Protein AF-A0A3M8B7N1-F1 (afdb_monomer_lite)

Foldseek 3Di:
DWKKWWQFPCQVVLVVAADWADDPDPGRTIIGDHPDDPVVSVVDPGTDDMDTDDVPDDDD

Organism: NCBI:txid1655277

Sequence (60 aa):
MKQYYVYTHEPERLNEIGEVYYPKIKMSFVILTTDKELYEIRSIKGVYDTRECEVGRLCY

Structure (mmCIF, N/CA/C/O backbone):
data_AF-A0A3M8B7N1-F1
#
_entry.id   AF-A0A3M8B7N1-F1
#
loop_
_atom_site.group_PDB
_atom_site.id
_atom_site.type_symbol
_atom_site.label_atom_id
_atom_site.label_alt_id
_atom_site.label_comp_id
_atom_site.label_asym_id
_atom_site.label_entity_id
_atom_site.label_seq_id
_atom_site.pdbx_PDB_ins_code
_atom_site.Cartn_x
_atom_site.Cartn_y
_atom_site.Cartn_z
_atom_site.occupancy
_atom_site.B_iso_or_equiv
_atom_site.auth_seq_id
_atom_site.auth_comp_id
_atom_site.auth_asym_id
_atom_site.auth_atom_id
_atom_site.pdbx_PDB_model_num
ATOM 1 N N . MET A 1 1 ? -14.056 0.470 -3.834 1.00 72.94 1 MET A N 1
ATOM 2 C CA . MET A 1 1 ? -12.659 0.105 -4.121 1.00 72.94 1 MET A CA 1
ATOM 3 C C . MET A 1 1 ? -11.927 1.233 -4.814 1.00 72.94 1 MET A C 1
ATOM 5 O O . MET A 1 1 ? -12.256 1.588 -5.944 1.00 72.94 1 MET A O 1
ATOM 9 N N . LYS A 1 2 ? -10.971 1.818 -4.091 1.00 82.44 2 LYS A N 1
ATOM 10 C CA . LYS A 1 2 ? -10.059 2.862 -4.567 1.00 82.44 2 LYS A CA 1
ATOM 11 C C . LYS A 1 2 ? -8.710 2.219 -4.905 1.00 82.44 2 LYS A C 1
ATOM 13 O O . LYS A 1 2 ? -8.360 1.183 -4.337 1.00 82.44 2 LYS A O 1
ATOM 18 N N . GLN A 1 3 ? -7.968 2.818 -5.832 1.00 85.81 3 GLN A N 1
ATOM 19 C CA . GLN A 1 3 ? -6.647 2.339 -6.230 1.00 85.81 3 GLN A CA 1
ATOM 20 C C . GLN A 1 3 ? -5.586 3.376 -5.871 1.00 85.81 3 GLN A C 1
ATOM 22 O O . GLN A 1 3 ? -5.710 4.558 -6.186 1.00 85.81 3 GLN A O 1
ATOM 27 N N . TYR A 1 4 ? -4.525 2.916 -5.218 1.00 87.19 4 TYR A N 1
ATOM 28 C CA . TYR A 1 4 ? -3.446 3.760 -4.735 1.00 87.19 4 TYR A CA 1
ATOM 29 C C . TYR A 1 4 ? -2.113 3.301 -5.300 1.00 87.19 4 TYR A C 1
ATOM 31 O O . TYR A 1 4 ? -1.765 2.127 -5.220 1.00 87.19 4 TYR A O 1
ATOM 39 N N . TYR A 1 5 ? -1.330 4.239 -5.815 1.00 88.75 5 TYR A N 1
ATOM 40 C CA . TYR A 1 5 ? 0.089 4.031 -6.067 1.00 88.75 5 TYR A CA 1
ATOM 41 C C . TYR A 1 5 ? 0.818 4.332 -4.769 1.00 88.75 5 TYR A C 1
ATOM 43 O O . TYR A 1 5 ? 0.956 5.491 -4.371 1.00 88.75 5 TYR A O 1
ATOM 51 N N . VAL A 1 6 ? 1.213 3.270 -4.077 1.00 88.44 6 VAL A N 1
ATOM 52 C CA . VAL A 1 6 ? 1.873 3.336 -2.781 1.00 88.44 6 VAL A CA 1
ATOM 53 C C . VAL A 1 6 ? 3.355 3.146 -2.994 1.00 88.44 6 VAL A C 1
ATOM 55 O O . VAL A 1 6 ? 3.824 2.082 -3.393 1.00 88.44 6 VAL A O 1
ATOM 58 N N . TYR A 1 7 ? 4.101 4.197 -2.718 1.00 88.31 7 TYR A N 1
ATOM 59 C CA . TYR A 1 7 ? 5.536 4.184 -2.812 1.00 88.31 7 TYR A CA 1
ATOM 60 C C . TYR A 1 7 ? 6.113 3.779 -1.453 1.00 88.31 7 TYR A C 1
ATOM 62 O O . TYR A 1 7 ? 5.900 4.447 -0.435 1.00 88.31 7 TYR A O 1
ATOM 70 N N . THR A 1 8 ? 6.793 2.635 -1.423 1.00 86.56 8 THR A N 1
ATOM 71 C CA . THR A 1 8 ? 7.306 2.037 -0.191 1.00 86.56 8 THR A CA 1
ATOM 72 C C . THR A 1 8 ? 8.540 1.180 -0.451 1.00 86.56 8 THR A C 1
ATOM 74 O O . THR A 1 8 ? 8.682 0.548 -1.497 1.00 86.56 8 THR A O 1
ATOM 77 N N . HIS A 1 9 ? 9.436 1.139 0.533 1.00 84.38 9 HIS A N 1
ATOM 78 C CA . HIS A 1 9 ? 10.550 0.191 0.559 1.00 84.38 9 HIS A CA 1
ATOM 79 C C . HIS A 1 9 ? 10.166 -1.159 1.190 1.00 84.38 9 HIS A C 1
ATOM 81 O O . HIS A 1 9 ? 10.937 -2.108 1.092 1.00 84.38 9 HIS A O 1
ATOM 87 N N . GLU A 1 10 ? 8.983 -1.259 1.807 1.00 86.31 10 GLU A N 1
ATOM 88 C CA . GLU A 1 10 ? 8.489 -2.448 2.515 1.00 86.31 10 GLU A CA 1
ATOM 89 C C . GLU A 1 10 ? 7.124 -2.915 1.951 1.00 86.31 10 GLU A C 1
ATOM 91 O O . GLU A 1 10 ? 6.130 -2.963 2.680 1.00 86.31 10 GLU A O 1
ATOM 96 N N . PRO A 1 11 ? 7.028 -3.265 0.655 1.00 83.56 11 PRO A N 1
ATOM 97 C CA . PRO A 1 11 ? 5.747 -3.545 0.001 1.00 83.56 11 PRO A CA 1
ATOM 98 C C . PRO A 1 11 ? 4.998 -4.758 0.565 1.00 83.56 11 PRO A C 1
ATOM 100 O O . PRO A 1 11 ? 3.774 -4.799 0.511 1.00 83.56 11 PRO A O 1
ATOM 103 N N . GLU A 1 12 ? 5.708 -5.725 1.146 1.00 83.75 12 GLU A N 1
ATOM 104 C CA . GLU A 1 12 ? 5.107 -6.939 1.716 1.00 83.75 12 GLU A CA 1
ATOM 105 C C . GLU A 1 12 ? 4.135 -6.644 2.866 1.00 83.75 12 GLU A C 1
ATOM 107 O O . GLU A 1 12 ? 3.174 -7.385 3.066 1.00 83.75 12 GLU A O 1
ATOM 112 N N . ARG A 1 13 ? 4.324 -5.523 3.575 1.00 82.56 13 ARG A N 1
ATOM 113 C CA . ARG A 1 13 ? 3.439 -5.091 4.670 1.00 82.56 13 ARG A CA 1
ATOM 114 C C . ARG A 1 13 ? 2.060 -4.658 4.180 1.00 82.56 13 ARG A C 1
ATOM 116 O O . ARG A 1 13 ? 1.117 -4.616 4.958 1.00 82.56 13 ARG A O 1
ATOM 123 N N . LEU A 1 14 ? 1.939 -4.310 2.901 1.00 84.19 14 LEU A N 1
ATOM 124 C CA . LEU A 1 14 ? 0.695 -3.808 2.323 1.00 84.19 14 LEU A CA 1
ATOM 125 C C . LEU A 1 14 ? -0.274 -4.936 1.942 1.00 84.19 14 LEU A C 1
ATOM 127 O O . LEU A 1 14 ? -1.453 -4.662 1.732 1.00 84.19 14 LEU A O 1
ATOM 131 N N . ASN A 1 15 ? 0.188 -6.193 1.919 1.00 83.94 15 ASN A N 1
ATOM 132 C CA . ASN A 1 15 ? -0.647 -7.359 1.608 1.00 83.94 15 ASN A CA 1
ATOM 1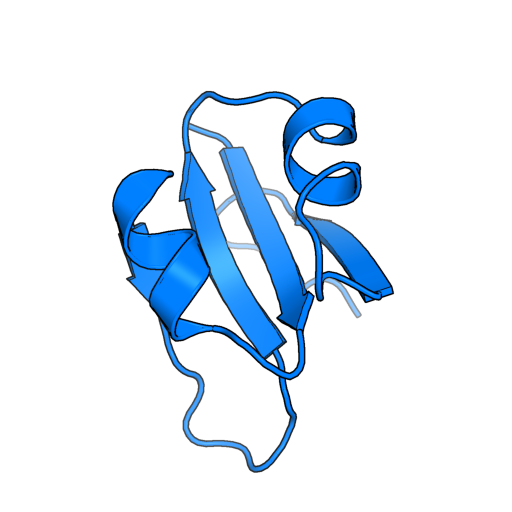33 C C . ASN A 1 15 ? -1.782 -7.568 2.621 1.00 83.94 15 ASN A C 1
ATOM 135 O O . ASN A 1 15 ? -2.823 -8.114 2.274 1.00 83.94 15 ASN A O 1
ATOM 139 N N . GLU A 1 16 ? -1.607 -7.121 3.867 1.00 83.75 16 GLU A N 1
ATOM 140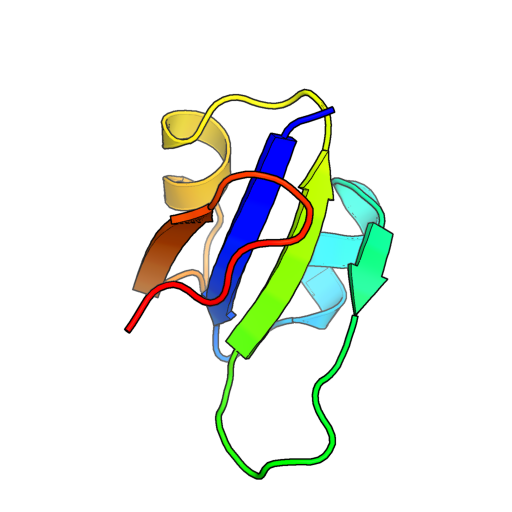 C CA . GLU A 1 16 ? -2.639 -7.224 4.912 1.00 83.75 16 GLU A CA 1
ATOM 141 C C . GLU A 1 16 ? -3.779 -6.208 4.726 1.00 83.75 16 GLU A C 1
ATOM 143 O O . GLU A 1 16 ? -4.795 -6.263 5.416 1.00 83.75 16 GLU A O 1
ATOM 148 N N . ILE A 1 17 ? -3.602 -5.248 3.817 1.00 84.81 17 ILE A N 1
ATOM 149 C CA . ILE A 1 17 ? -4.429 -4.042 3.717 1.00 84.81 17 ILE A CA 1
ATOM 150 C C . ILE A 1 17 ? -5.295 -4.053 2.454 1.00 84.81 17 ILE A C 1
ATOM 152 O O . ILE A 1 17 ? -6.3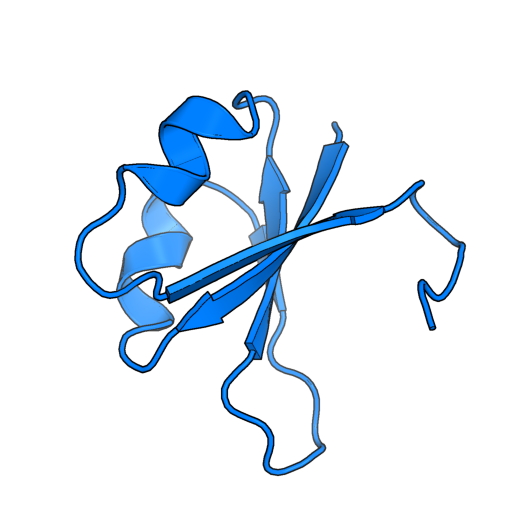31 -3.382 2.393 1.00 84.81 17 ILE A O 1
ATOM 156 N N . GLY A 1 18 ? -4.890 -4.819 1.447 1.00 84.56 18 GLY A N 1
ATOM 157 C CA . GLY A 1 18 ? -5.604 -4.954 0.189 1.00 84.56 18 GLY A CA 1
ATOM 158 C C . GLY A 1 18 ? -4.799 -5.738 -0.836 1.00 84.56 18 GLY A C 1
ATOM 159 O O . GLY A 1 18 ? -3.782 -6.355 -0.523 1.00 84.56 18 GLY A O 1
ATOM 160 N N . GLU A 1 19 ? -5.253 -5.692 -2.082 1.00 85.75 19 GLU A N 1
ATOM 161 C CA . GLU A 1 19 ? -4.576 -6.365 -3.188 1.00 85.75 19 GLU A CA 1
ATOM 162 C C . GLU A 1 19 ? -3.385 -5.526 -3.661 1.00 85.75 19 GLU A C 1
ATOM 164 O O . GLU A 1 19 ? -3.559 -4.394 -4.123 1.00 85.75 19 GLU A O 1
ATOM 169 N N . VAL A 1 20 ? -2.180 -6.087 -3.529 1.00 83.94 20 VAL A N 1
ATOM 170 C CA . VAL A 1 20 ? -0.909 -5.444 -3.880 1.00 83.94 20 VAL A CA 1
ATOM 171 C C . VAL A 1 20 ? -0.400 -5.967 -5.219 1.00 83.94 20 VAL A C 1
ATOM 173 O O . VAL A 1 20 ? -0.194 -7.168 -5.394 1.00 83.94 20 VAL A O 1
ATOM 176 N N . TYR A 1 21 ? -0.115 -5.060 -6.153 1.00 82.88 21 TYR A N 1
ATOM 177 C CA . TYR A 1 21 ? 0.506 -5.391 -7.435 1.00 82.88 21 TYR A CA 1
ATOM 178 C C . TYR A 1 21 ? 1.896 -4.779 -7.554 1.00 82.88 21 TYR A C 1
ATOM 180 O O . TYR A 1 21 ? 2.091 -3.578 -7.353 1.00 82.88 21 TYR A O 1
ATOM 188 N N . TYR A 1 22 ? 2.848 -5.616 -7.961 1.00 79.75 22 TYR A N 1
ATOM 189 C CA . TYR A 1 22 ? 4.241 -5.243 -8.165 1.00 79.75 22 TYR A CA 1
ATOM 190 C C . TYR A 1 22 ? 4.490 -4.933 -9.649 1.00 79.75 22 TYR A C 1
ATOM 192 O O . TYR A 1 22 ? 4.458 -5.845 -10.483 1.00 79.75 22 TYR A O 1
ATOM 200 N N . PRO A 1 23 ? 4.732 -3.667 -10.024 1.00 72.25 23 PRO A N 1
ATOM 201 C CA . PRO A 1 23 ? 5.093 -3.319 -11.391 1.00 72.25 23 PRO A CA 1
ATOM 202 C C . PRO A 1 23 ? 6.460 -3.922 -11.761 1.00 72.25 23 PRO A C 1
ATOM 204 O O . PRO A 1 23 ? 7.386 -3.957 -10.958 1.00 72.25 23 PRO A O 1
ATOM 207 N N . LYS A 1 24 ? 6.621 -4.362 -13.018 1.00 70.31 24 LYS A N 1
ATOM 208 C CA . LYS A 1 24 ? 7.888 -4.931 -13.536 1.00 70.31 24 LYS A CA 1
ATOM 209 C C . LYS A 1 24 ? 9.030 -3.908 -13.668 1.00 70.31 24 LYS A C 1
ATOM 211 O O . LYS A 1 24 ? 10.160 -4.282 -13.973 1.00 70.31 24 LYS A O 1
ATOM 216 N N . ILE A 1 25 ? 8.738 -2.620 -13.500 1.00 66.69 25 ILE A N 1
ATOM 217 C CA . ILE A 1 25 ? 9.715 -1.532 -13.586 1.00 66.69 25 ILE A CA 1
ATOM 218 C C . ILE A 1 25 ? 10.412 -1.422 -12.226 1.00 66.69 25 ILE A C 1
ATOM 220 O O . ILE A 1 25 ? 9.744 -1.479 -11.201 1.00 66.69 25 ILE A O 1
ATOM 224 N N . LYS A 1 26 ? 11.743 -1.247 -12.210 1.00 56.38 26 LYS A N 1
ATOM 225 C CA . LYS A 1 26 ? 12.571 -1.058 -10.997 1.00 56.38 26 LYS A CA 1
ATOM 226 C C . LYS A 1 26 ? 12.287 0.279 -10.276 1.00 56.38 26 LYS A C 1
ATOM 228 O O . LYS A 1 26 ? 13.201 1.059 -10.031 1.00 56.38 26 LYS A O 1
ATOM 233 N N . MET A 1 27 ? 11.035 0.577 -9.959 1.00 60.97 27 MET A N 1
ATOM 234 C CA . MET A 1 27 ? 10.660 1.646 -9.039 1.00 60.97 27 MET A CA 1
ATOM 235 C C . MET A 1 27 ? 9.960 1.025 -7.834 1.00 60.97 27 MET A C 1
ATOM 237 O O . MET A 1 27 ? 9.134 0.131 -7.985 1.00 60.97 27 MET A O 1
ATOM 241 N N . SER A 1 28 ? 10.302 1.509 -6.643 1.00 69.81 28 SER A N 1
ATOM 242 C CA . SER A 1 28 ? 9.819 1.018 -5.347 1.00 69.81 28 SER A CA 1
ATOM 243 C C . SER A 1 28 ? 8.380 1.462 -5.055 1.00 69.81 28 SER A C 1
ATOM 245 O O . SER A 1 28 ? 8.108 2.119 -4.053 1.00 69.81 28 SER A O 1
ATOM 247 N N . PHE A 1 29 ? 7.447 1.173 -5.959 1.00 82.62 29 PHE A N 1
ATOM 248 C CA . PHE A 1 29 ? 6.027 1.399 -5.720 1.00 82.62 29 PHE A CA 1
ATOM 249 C C 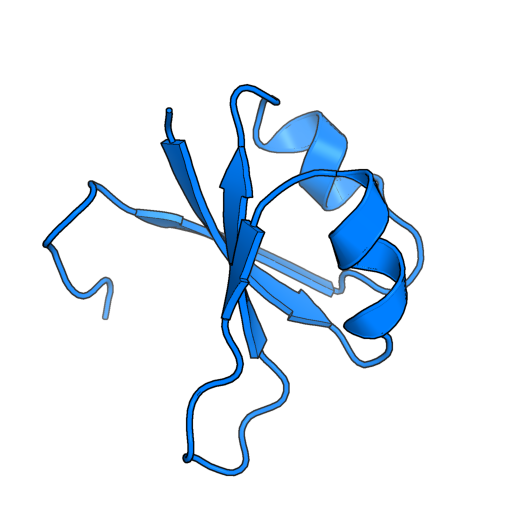. PHE A 1 29 ? 5.227 0.141 -5.989 1.00 82.62 29 PHE A C 1
ATOM 251 O O . PHE A 1 29 ? 5.618 -0.705 -6.790 1.00 82.62 29 PHE A O 1
ATOM 258 N N . VAL A 1 30 ? 4.090 0.044 -5.321 1.00 86.56 30 VAL A N 1
ATOM 259 C CA . VAL A 1 30 ? 3.090 -0.984 -5.551 1.00 86.56 30 VAL A CA 1
ATOM 260 C C . VAL A 1 30 ? 1.738 -0.341 -5.767 1.00 86.56 30 VAL A C 1
ATOM 262 O O . VAL A 1 30 ? 1.478 0.775 -5.321 1.00 86.56 30 VAL A O 1
ATOM 265 N N . ILE A 1 31 ? 0.873 -1.051 -6.468 1.00 87.19 31 ILE A N 1
ATOM 266 C CA . ILE A 1 31 ? -0.512 -0.640 -6.638 1.00 87.19 31 ILE A CA 1
ATOM 267 C C . ILE A 1 31 ? -1.315 -1.352 -5.555 1.00 87.19 31 ILE A C 1
ATOM 269 O O . ILE A 1 31 ? -1.316 -2.576 -5.522 1.00 87.19 31 ILE A O 1
ATOM 273 N N . LEU A 1 32 ? -1.964 -0.599 -4.673 1.00 87.44 32 LEU A N 1
ATOM 274 C CA . LEU A 1 32 ? -2.807 -1.111 -3.598 1.00 87.44 32 LEU A CA 1
ATOM 275 C C . LEU A 1 32 ? -4.272 -0.837 -3.933 1.00 87.44 32 LEU A C 1
ATOM 277 O O . LEU A 1 32 ? -4.669 0.320 -4.080 1.00 87.44 32 LEU A O 1
ATOM 281 N N . THR A 1 33 ? -5.075 -1.893 -4.026 1.00 87.38 33 THR A N 1
ATOM 282 C CA . THR A 1 33 ? -6.533 -1.783 -4.170 1.00 87.38 33 THR A CA 1
ATOM 283 C C . THR A 1 33 ? -7.182 -2.108 -2.833 1.00 87.38 33 THR A C 1
ATOM 285 O O . THR A 1 33 ? -7.015 -3.206 -2.306 1.00 87.38 33 THR A O 1
ATOM 288 N N . THR A 1 34 ? -7.870 -1.131 -2.247 1.00 87.19 34 THR A N 1
ATOM 289 C CA . THR A 1 34 ? -8.463 -1.242 -0.907 1.00 87.19 34 THR A CA 1
ATOM 290 C C . THR A 1 34 ? -9.681 -0.322 -0.781 1.00 87.19 34 THR A C 1
ATOM 292 O O . THR A 1 34 ? -9.904 0.562 -1.614 1.00 87.19 34 THR A O 1
ATOM 295 N N . ASP A 1 35 ? -10.492 -0.539 0.251 1.00 86.62 35 ASP A N 1
ATOM 296 C CA . ASP A 1 35 ? -11.590 0.360 0.635 1.00 86.62 35 ASP A CA 1
ATOM 297 C C . ASP A 1 35 ? -11.179 1.350 1.737 1.00 86.62 35 ASP A C 1
ATOM 299 O O . ASP A 1 35 ? -11.985 2.178 2.155 1.00 86.62 35 ASP A O 1
ATOM 303 N N . LYS A 1 36 ? -9.919 1.287 2.187 1.00 86.06 36 LYS A N 1
ATOM 304 C CA . LYS A 1 36 ? -9.348 2.266 3.113 1.00 86.06 36 LYS A CA 1
ATOM 305 C C . LYS A 1 36 ? -9.165 3.637 2.481 1.00 86.06 36 LYS A C 1
ATOM 307 O O . LYS A 1 36 ? -8.948 3.775 1.278 1.00 86.06 36 LYS A O 1
ATOM 312 N N . GLU A 1 37 ? -9.179 4.644 3.342 1.00 86.94 37 GLU A N 1
ATOM 313 C CA . GLU A 1 37 ? -8.936 6.030 2.965 1.00 86.94 37 GLU A CA 1
ATOM 314 C C . GLU A 1 37 ? -7.436 6.341 2.826 1.00 86.94 37 GLU A C 1
ATOM 316 O O . GLU A 1 37 ? -6.577 5.738 3.476 1.00 86.94 37 GLU A O 1
ATOM 321 N N . LEU A 1 38 ? -7.109 7.357 2.020 1.00 84.88 38 LEU A N 1
ATOM 322 C CA . LEU A 1 38 ? -5.727 7.768 1.727 1.00 84.88 38 LEU A CA 1
ATOM 323 C C . LEU A 1 38 ? -4.895 8.031 2.996 1.00 84.88 38 LEU A C 1
ATOM 325 O O . LEU A 1 38 ? -3.710 7.697 3.047 1.00 84.88 38 LEU A O 1
ATOM 329 N N . TYR A 1 39 ? -5.499 8.630 4.027 1.00 87.50 39 TYR A N 1
ATOM 330 C CA . TYR A 1 39 ? -4.803 8.939 5.280 1.00 87.50 39 TYR A CA 1
ATOM 331 C C . TYR A 1 39 ? -4.393 7.674 6.047 1.00 87.50 39 TYR A C 1
ATOM 333 O O . TYR A 1 39 ? -3.340 7.670 6.684 1.00 87.50 39 TYR A O 1
ATOM 341 N N . GLU A 1 40 ? -5.178 6.594 5.964 1.00 89.06 40 GLU A N 1
ATOM 342 C CA . GLU A 1 40 ? -4.836 5.321 6.600 1.00 89.06 40 GLU A CA 1
ATOM 343 C C . GLU A 1 40 ? -3.597 4.729 5.936 1.00 89.06 40 GLU A C 1
ATOM 345 O O . GLU A 1 40 ? -2.676 4.299 6.627 1.00 89.06 40 GLU A O 1
ATOM 350 N N . ILE A 1 41 ? -3.540 4.785 4.602 1.00 87.19 41 ILE A N 1
ATOM 351 C CA . ILE A 1 41 ? -2.428 4.244 3.815 1.00 87.19 41 ILE A CA 1
ATOM 352 C C . ILE A 1 41 ? -1.149 5.056 4.056 1.00 87.19 41 ILE A C 1
ATOM 354 O O . ILE A 1 41 ? -0.076 4.489 4.245 1.00 87.19 41 ILE A O 1
ATOM 358 N N . ARG A 1 42 ? -1.260 6.388 4.141 1.00 87.44 42 ARG A N 1
ATOM 359 C CA . ARG A 1 42 ? -0.137 7.277 4.497 1.00 87.44 42 ARG A CA 1
ATOM 360 C C . ARG A 1 42 ? 0.417 7.036 5.895 1.00 87.44 42 ARG A C 1
ATOM 362 O O . ARG A 1 42 ? 1.582 7.329 6.136 1.00 87.44 42 ARG A O 1
ATOM 369 N N . SER A 1 43 ? -0.406 6.535 6.814 1.00 88.12 43 SER A N 1
ATOM 370 C CA . SER A 1 43 ? 0.015 6.262 8.191 1.00 88.12 43 SER A CA 1
ATOM 371 C C . SER A 1 43 ? 0.844 4.979 8.327 1.00 88.12 43 SER A C 1
ATOM 373 O O . SER A 1 43 ? 1.452 4.741 9.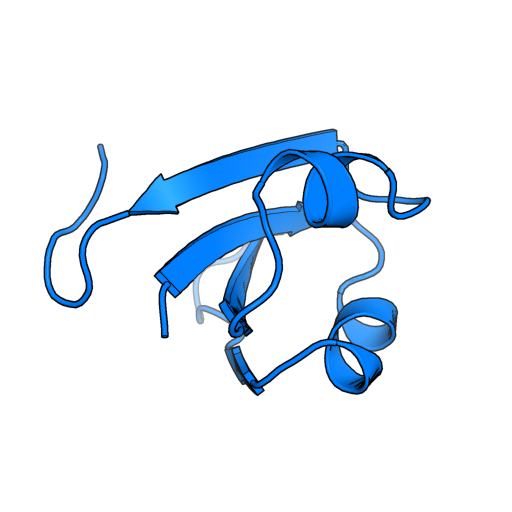373 1.00 88.12 43 SER A O 1
ATOM 375 N N . ILE A 1 44 ? 0.888 4.147 7.281 1.00 86.00 44 ILE A N 1
ATOM 376 C CA . ILE A 1 44 ? 1.600 2.872 7.303 1.00 86.00 44 ILE A CA 1
ATOM 377 C C . ILE A 1 44 ? 3.103 3.133 7.361 1.00 86.00 44 ILE A C 1
ATOM 379 O O . ILE A 1 44 ? 3.692 3.807 6.515 1.00 86.00 44 ILE A O 1
ATOM 383 N N . LYS A 1 45 ? 3.754 2.537 8.358 1.00 83.81 45 LYS A N 1
ATOM 384 C CA . LYS A 1 45 ? 5.203 2.626 8.516 1.00 83.81 45 LYS A CA 1
ATOM 385 C C . LYS A 1 45 ? 5.915 2.057 7.284 1.00 83.81 45 LYS A C 1
ATOM 387 O O . LYS A 1 45 ? 5.685 0.908 6.917 1.00 83.81 45 LYS A O 1
ATOM 392 N N . GLY A 1 46 ? 6.802 2.860 6.697 1.00 82.62 46 GLY A N 1
ATOM 393 C CA . GLY A 1 46 ? 7.564 2.499 5.498 1.00 82.62 46 GLY A CA 1
ATOM 394 C C . GLY A 1 46 ? 6.941 2.995 4.189 1.00 82.62 46 GLY A C 1
ATOM 395 O O . GLY A 1 46 ? 7.579 2.890 3.139 1.00 82.62 46 GLY A O 1
ATOM 396 N N . VAL A 1 47 ? 5.733 3.565 4.228 1.00 86.81 47 VAL A N 1
ATOM 397 C CA . VAL A 1 47 ? 5.154 4.320 3.111 1.00 86.81 47 VAL A CA 1
ATOM 398 C C . VAL A 1 47 ? 5.718 5.737 3.128 1.00 86.81 47 VAL A C 1
ATOM 400 O O . VAL A 1 47 ? 5.671 6.414 4.153 1.00 86.81 47 VAL A O 1
ATOM 403 N N . TYR A 1 48 ? 6.271 6.179 2.000 1.00 87.44 48 TYR A N 1
ATOM 404 C CA . TYR A 1 48 ? 6.838 7.525 1.869 1.00 87.44 48 TYR A CA 1
ATOM 405 C C . TYR A 1 48 ? 5.998 8.440 0.980 1.00 87.44 48 TYR A C 1
ATOM 407 O O . TYR A 1 48 ? 5.978 9.647 1.206 1.00 87.44 48 TYR A O 1
ATOM 415 N N . ASP A 1 49 ? 5.283 7.883 0.000 1.00 87.81 49 ASP A N 1
ATOM 416 C CA . ASP A 1 49 ? 4.316 8.633 -0.797 1.00 87.81 49 ASP A CA 1
ATOM 417 C C . ASP A 1 49 ? 3.141 7.744 -1.211 1.00 87.81 49 ASP A C 1
ATOM 419 O O . ASP A 1 49 ? 3.252 6.522 -1.328 1.00 87.81 49 ASP A O 1
ATOM 423 N N . THR A 1 50 ? 1.992 8.372 -1.420 1.00 87.62 50 THR A N 1
ATOM 424 C CA . THR A 1 50 ? 0.765 7.723 -1.888 1.00 87.62 50 THR A CA 1
ATOM 425 C C . THR A 1 50 ? 0.022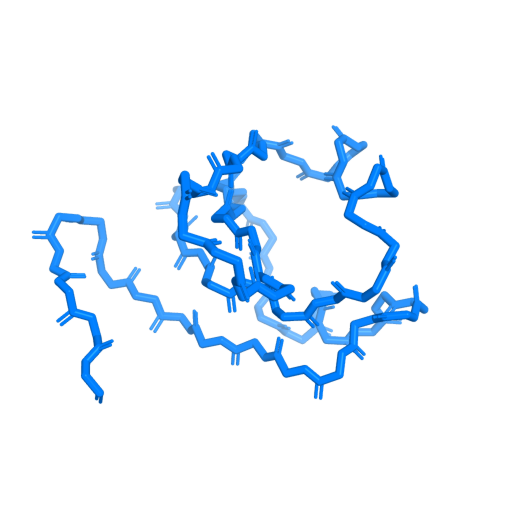 8.660 -2.817 1.00 87.62 50 THR A C 1
ATOM 427 O O . THR A 1 50 ? -0.281 9.809 -2.465 1.00 87.62 50 THR A O 1
ATOM 430 N N . ARG A 1 51 ? -0.328 8.135 -3.988 1.00 86.12 51 ARG A N 1
ATOM 431 C CA . ARG A 1 51 ? -1.171 8.823 -4.961 1.00 86.12 51 ARG A CA 1
ATOM 432 C C . ARG A 1 51 ? -2.439 8.022 -5.179 1.00 86.12 51 ARG A C 1
ATOM 434 O O . ARG A 1 51 ? -2.374 6.851 -5.544 1.00 86.12 51 ARG A O 1
ATOM 441 N N . GLU A 1 52 ? -3.578 8.650 -4.924 1.00 84.50 52 GLU A N 1
ATOM 442 C CA . GLU A 1 52 ? -4.870 8.095 -5.315 1.00 84.50 52 GLU A CA 1
ATOM 443 C C . GLU A 1 52 ? -5.018 8.208 -6.830 1.00 84.50 52 GLU A C 1
ATOM 445 O O . GLU A 1 52 ? -4.741 9.264 -7.401 1.00 84.50 52 GLU A O 1
ATOM 450 N N . CYS A 1 53 ? -5.443 7.125 -7.469 1.00 77.31 53 CYS A N 1
ATOM 451 C CA . CYS A 1 53 ? -5.764 7.109 -8.884 1.00 77.31 53 CYS A CA 1
ATOM 452 C C . CYS A 1 53 ? -7.140 6.508 -9.109 1.00 77.31 53 CYS A C 1
ATOM 454 O O . CYS A 1 53 ? -7.545 5.542 -8.458 1.00 77.31 53 CYS A O 1
ATOM 456 N N . GLU A 1 54 ? -7.847 7.063 -10.088 1.00 71.06 54 GLU A N 1
ATOM 457 C CA . GLU A 1 54 ? -9.045 6.426 -10.610 1.00 71.06 54 GLU A CA 1
ATOM 458 C C . GLU A 1 54 ? -8.655 5.099 -11.267 1.00 71.06 54 GLU A C 1
ATOM 460 O O . GLU A 1 54 ? -7.727 5.036 -12.081 1.00 71.06 54 GLU A O 1
ATOM 465 N N . VAL A 1 55 ? -9.378 4.035 -10.916 1.00 65.06 55 VAL A N 1
ATOM 466 C CA . VAL A 1 55 ? -9.186 2.700 -11.491 1.00 65.06 55 VAL A CA 1
ATOM 467 C C . VAL A 1 55 ? -9.251 2.805 -13.018 1.00 65.06 55 VAL A C 1
ATOM 469 O O . VAL A 1 55 ? -10.266 3.214 -13.579 1.00 65.06 55 VAL A O 1
ATOM 472 N N . GLY A 1 56 ? -8.157 2.449 -13.697 1.00 62.38 56 GLY A N 1
ATOM 473 C CA . GLY A 1 56 ? -8.063 2.490 -15.162 1.00 62.38 56 GLY A CA 1
ATOM 474 C C . GLY A 1 56 ? -7.471 3.771 -15.764 1.00 62.38 56 GLY A C 1
ATOM 475 O O . GLY A 1 56 ? -7.399 3.871 -16.989 1.00 62.38 56 GLY A O 1
ATOM 476 N N . ARG A 1 57 ? -6.998 4.729 -14.954 1.00 57.91 57 ARG A N 1
ATOM 477 C CA . ARG A 1 57 ? -6.223 5.890 -15.426 1.00 57.91 57 ARG A CA 1
ATOM 478 C C . ARG A 1 57 ? -4.797 5.877 -14.873 1.00 57.91 57 ARG A C 1
ATOM 480 O O . ARG A 1 57 ? -4.573 5.684 -13.682 1.00 57.91 57 ARG A O 1
ATOM 487 N N . LEU A 1 58 ? -3.823 6.099 -15.757 1.00 56.44 58 LEU A N 1
ATOM 488 C CA . LEU A 1 58 ? -2.437 6.361 -15.369 1.00 56.44 58 LEU A CA 1
ATOM 489 C C . LEU A 1 58 ? -2.367 7.771 -14.773 1.00 56.44 58 LEU A C 1
ATOM 491 O O . LEU A 1 58 ? -2.702 8.738 -15.454 1.00 56.44 58 LEU A O 1
ATOM 495 N N . CYS A 1 59 ? -1.943 7.888 -13.516 1.00 56.75 59 CYS A N 1
ATOM 496 C CA . CYS A 1 59 ? -1.583 9.180 -12.942 1.00 56.75 59 CYS A CA 1
ATOM 497 C C . CYS A 1 59 ? -0.118 9.466 -13.272 1.00 56.75 59 CYS A C 1
ATOM 499 O O . CYS A 1 59 ? 0.769 8.736 -12.827 1.00 56.75 59 CYS A O 1
ATOM 501 N N . TYR A 1 60 ? 0.110 10.499 -14.077 1.00 51.84 60 TYR A N 1
ATOM 502 C CA . TYR A 1 60 ? 1.433 11.022 -14.425 1.00 51.84 60 TYR A CA 1
ATOM 503 C C . TYR A 1 60 ? 1.899 12.003 -13.339 1.00 51.84 60 TYR A C 1
ATOM 505 O O . TYR A 1 60 ? 1.073 12.850 -12.930 1.00 51.84 60 TYR A O 1
#

pLDDT: mean 80.41, std 10.04, range [51.84, 89.06]

Radius of gyration: 10.3 Å; chains: 1; bounding box: 25×18×24 Å

Secondary structure (DSSP, 8-state):
-EEEEEEES-GGGGGGTSEEE--SSSSSEEEEEESS-HHHHHTSTTEEEEEEE-TT----